Protein AF-A0A1G2AQT2-F1 (afdb_monomer)

Sequence (76 aa):
MPQKKENINQLKERLDHIIEALESGDLDIEVSVAKYEEAVKLISIMQQQLKELKNKVEKIDRAFPAQEREVEKDPS

Foldseek 3Di:
DPDDPDDLVRLVVLLVVLVVVLVVVPDDPVVNVVSVVSNVVSVVSNVVVVVVVVVVVVVVCVVCVDDPPPPPDPDD

Organism: NCBI:txid1798540

Nearest PDB structures (foldseek):
  8vc9-assembly3_E  TM=9.513E-01  e=2.447E+00  Leptospira interrogans serovar Copenhageni
  8oir-assembly1_Aa  TM=5.483E-01  e=1.062E+00  Homo sapiens
  5l89-assembly3_Z  TM=7.105E-01  e=2.609E+00  Rhodospirillum rubrum

InterPro domains:
  IPR003761 Exonuclease VII, small subunit [PF02609] (13-59)
  IPR003761 Exonuclease VII, small subunit [TIGR01280] (13-61)
  IPR037004 Exonuclease VII, small subunit superfamily [G3DSA:1.10.287.1040] (2-74)
  IPR037004 Exonuclease VII, small subunit superfamily [SSF116842] (2-62)

Radius of gyration: 21.47 Å; Cα contacts (8 Å, |Δi|>4): 18; chains: 1; bounding box: 40×39×67 Å

Structure (mmCIF, N/CA/C/O backbone):
data_AF-A0A1G2AQT2-F1
#
_entry.id   AF-A0A1G2AQT2-F1
#
loop_
_atom_site.group_PDB
_atom_site.id
_atom_site.type_symbol
_atom_site.label_atom_id
_atom_site.label_alt_id
_atom_site.label_comp_id
_atom_site.label_asym_id
_atom_site.label_entity_id
_atom_site.label_seq_id
_atom_site.pdbx_PDB_ins_code
_atom_site.Cartn_x
_atom_site.Cartn_y
_atom_site.Cartn_z
_atom_site.occupancy
_atom_site.B_iso_or_equiv
_atom_site.auth_seq_id
_atom_site.auth_comp_id
_atom_site.auth_asym_id
_atom_site.auth_atom_id
_atom_site.pdbx_PDB_model_num
ATOM 1 N N . MET A 1 1 ? 14.142 -20.827 7.570 1.00 33.78 1 MET A N 1
ATOM 2 C CA . MET A 1 1 ? 13.936 -20.912 6.105 1.00 33.78 1 MET A CA 1
ATOM 3 C C . MET A 1 1 ? 13.795 -19.494 5.570 1.00 33.78 1 MET A C 1
ATOM 5 O O . MET A 1 1 ? 13.186 -18.698 6.279 1.00 33.78 1 MET A O 1
ATOM 9 N N . PRO A 1 2 ? 14.375 -19.127 4.415 1.00 40.66 2 PRO A N 1
ATOM 10 C CA . PRO A 1 2 ? 14.216 -17.776 3.886 1.00 40.66 2 PRO A CA 1
ATOM 11 C C . PRO A 1 2 ? 12.744 -17.567 3.505 1.00 40.66 2 PRO A C 1
ATOM 13 O O . PRO A 1 2 ? 12.214 -18.277 2.654 1.00 40.66 2 PRO A O 1
ATOM 16 N N . GLN A 1 3 ? 12.076 -16.639 4.190 1.00 50.25 3 GLN A N 1
ATOM 17 C CA . GLN A 1 3 ? 10.713 -16.212 3.874 1.00 50.25 3 GLN A CA 1
ATOM 18 C C . GLN A 1 3 ? 10.675 -15.733 2.415 1.00 50.25 3 GLN A C 1
ATOM 20 O O . GLN A 1 3 ? 11.499 -14.914 2.000 1.00 50.25 3 GLN A O 1
ATOM 25 N N . LYS A 1 4 ? 9.750 -16.271 1.614 1.00 65.12 4 LYS A N 1
ATOM 26 C CA . LYS A 1 4 ? 9.566 -15.871 0.214 1.00 65.12 4 LYS A CA 1
ATOM 27 C C . LYS A 1 4 ? 9.113 -14.407 0.203 1.00 65.12 4 LYS A C 1
ATOM 29 O O . LYS A 1 4 ? 8.076 -14.099 0.777 1.00 65.12 4 LYS A O 1
ATOM 34 N N . LYS A 1 5 ? 9.895 -13.508 -0.413 1.00 75.12 5 LYS A N 1
ATOM 35 C CA . LYS A 1 5 ? 9.541 -12.081 -0.546 1.00 75.12 5 LYS A CA 1
ATOM 36 C C . LYS A 1 5 ? 8.178 -11.992 -1.245 1.00 75.12 5 LYS A C 1
ATOM 38 O O . LYS A 1 5 ? 8.056 -12.458 -2.378 1.00 75.12 5 LYS A O 1
ATOM 43 N N . GLU A 1 6 ? 7.174 -11.451 -0.557 1.00 83.06 6 GLU A N 1
ATOM 44 C CA . GLU A 1 6 ? 5.836 -11.231 -1.118 1.00 83.06 6 GLU A CA 1
ATOM 45 C C . GLU A 1 6 ? 5.931 -10.348 -2.369 1.00 83.06 6 GLU A C 1
ATOM 47 O O . GLU A 1 6 ? 6.696 -9.375 -2.408 1.00 83.06 6 GLU A O 1
ATOM 52 N N . ASN A 1 7 ? 5.173 -10.705 -3.407 1.00 90.69 7 ASN A N 1
ATOM 53 C CA . ASN A 1 7 ? 5.089 -9.903 -4.624 1.00 90.69 7 ASN A CA 1
ATOM 54 C C . ASN A 1 7 ? 4.047 -8.779 -4.477 1.00 90.69 7 ASN A C 1
ATOM 56 O O . ASN A 1 7 ? 3.200 -8.808 -3.586 1.00 90.69 7 ASN A O 1
ATOM 60 N N . ILE A 1 8 ? 4.092 -7.795 -5.377 1.00 92.06 8 ILE A N 1
ATOM 61 C CA . ILE A 1 8 ? 3.246 -6.599 -5.280 1.00 92.06 8 ILE A CA 1
ATOM 62 C C . ILE A 1 8 ? 1.739 -6.897 -5.349 1.00 92.06 8 ILE A C 1
ATOM 64 O O . ILE A 1 8 ? 0.963 -6.192 -4.713 1.00 92.06 8 ILE A O 1
ATOM 68 N N . ASN A 1 9 ? 1.325 -7.955 -6.058 1.00 93.06 9 ASN A N 1
ATOM 69 C CA . ASN A 1 9 ? -0.086 -8.338 -6.154 1.00 93.06 9 ASN A CA 1
ATOM 70 C C . ASN A 1 9 ? -0.594 -8.894 -4.820 1.00 93.06 9 ASN A C 1
ATOM 72 O O . ASN A 1 9 ? -1.681 -8.533 -4.391 1.00 93.06 9 ASN A O 1
ATOM 76 N N . GLN A 1 10 ? 0.220 -9.702 -4.136 1.00 94.94 10 GLN A N 1
ATOM 77 C CA . GLN A 1 10 ? -0.105 -10.228 -2.805 1.00 94.94 10 GLN A CA 1
ATOM 78 C C . GLN A 1 10 ? -0.191 -9.108 -1.761 1.00 94.94 10 GLN A C 1
ATOM 80 O O . GLN A 1 10 ? -1.088 -9.097 -0.923 1.00 94.94 10 GLN A O 1
ATOM 85 N N . LEU A 1 11 ? 0.724 -8.135 -1.831 1.00 95.44 11 LEU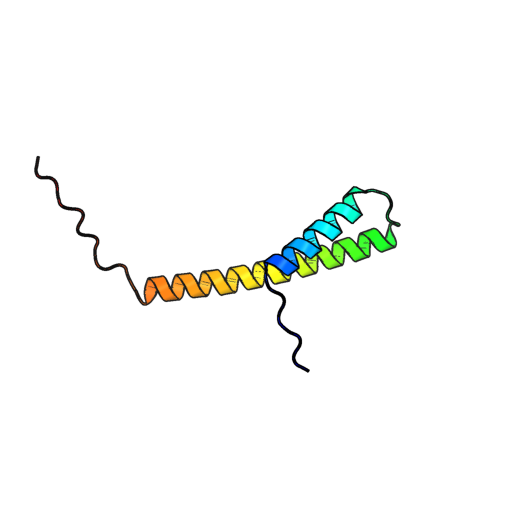 A N 1
ATOM 86 C CA . LEU A 1 11 ? 0.688 -6.961 -0.955 1.00 95.44 11 LEU A CA 1
ATOM 87 C C . LEU A 1 11 ? -0.562 -6.108 -1.208 1.00 95.44 11 LEU A C 1
ATOM 89 O O . LEU A 1 11 ? -1.171 -5.633 -0.253 1.00 95.44 11 LEU A O 1
ATOM 93 N N . LYS A 1 12 ?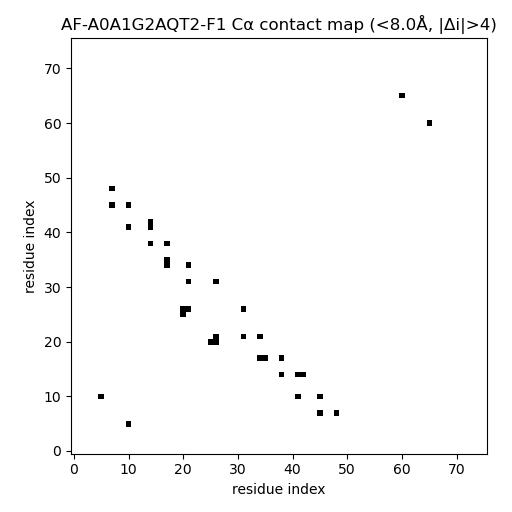 -0.957 -5.949 -2.479 1.00 96.19 12 LYS A N 1
ATOM 94 C CA . LYS A 1 12 ? -2.180 -5.238 -2.860 1.00 96.19 12 LYS A CA 1
ATOM 95 C C . LYS A 1 12 ? -3.428 -5.947 -2.331 1.00 96.19 12 LYS A C 1
ATOM 97 O O . LYS A 1 12 ? -4.248 -5.294 -1.709 1.00 96.19 12 LYS A O 1
ATOM 102 N N . GLU A 1 13 ? -3.542 -7.259 -2.522 1.00 97.44 13 GLU A N 1
ATOM 103 C CA . GLU A 1 13 ? -4.687 -8.050 -2.044 1.00 97.44 13 GLU A CA 1
ATOM 104 C C . GLU A 1 13 ? -4.866 -7.928 -0.522 1.00 97.44 13 GLU A C 1
ATOM 106 O O . GLU A 1 13 ? -5.964 -7.687 -0.029 1.00 97.44 13 GLU A O 1
ATOM 111 N N . ARG A 1 14 ? -3.768 -7.984 0.241 1.00 97.19 14 ARG A N 1
ATOM 112 C CA . ARG A 1 14 ? -3.810 -7.750 1.692 1.00 97.19 14 ARG A CA 1
ATOM 113 C C . ARG A 1 14 ? -4.239 -6.331 2.054 1.00 97.19 14 ARG A C 1
ATOM 115 O O . ARG A 1 14 ? -4.972 -6.156 3.023 1.00 97.19 14 ARG A O 1
ATOM 122 N N . LEU A 1 15 ? -3.763 -5.331 1.314 1.00 97.88 15 LEU A N 1
ATOM 123 C CA . LEU A 1 15 ? -4.158 -3.942 1.532 1.00 97.88 15 LEU A CA 1
ATOM 124 C C . LEU A 1 15 ? -5.651 -3.743 1.242 1.00 97.88 15 LEU A C 1
ATOM 126 O O . LEU A 1 15 ? -6.322 -3.108 2.048 1.00 97.88 15 LEU A O 1
ATOM 130 N N . ASP A 1 16 ? -6.164 -4.326 0.156 1.00 98.00 16 ASP A N 1
ATOM 131 C CA . ASP A 1 16 ? -7.583 -4.274 -0.204 1.00 98.00 16 ASP A CA 1
ATOM 132 C C . ASP A 1 16 ? -8.444 -4.861 0.931 1.00 98.00 16 ASP A C 1
ATOM 134 O O . ASP A 1 16 ? -9.365 -4.203 1.402 1.00 98.00 16 ASP A O 1
ATOM 138 N N . HIS A 1 17 ? -8.070 -6.020 1.485 1.00 97.62 17 HIS A N 1
ATOM 139 C CA . HIS A 1 17 ? -8.779 -6.609 2.630 1.00 97.62 17 HIS A CA 1
ATOM 140 C C . HIS A 1 17 ? -8.728 -5.764 3.905 1.00 97.62 17 HIS A C 1
ATOM 142 O O . HIS A 1 17 ? -9.673 -5.763 4.694 1.00 97.62 17 HIS A O 1
ATOM 148 N N . ILE A 1 18 ? -7.621 -5.060 4.154 1.00 97.56 18 ILE A N 1
ATOM 149 C CA . ILE A 1 18 ? -7.533 -4.144 5.295 1.00 97.56 18 ILE A CA 1
ATOM 150 C C . ILE A 1 18 ? -8.467 -2.950 5.090 1.00 97.56 18 ILE A C 1
ATOM 152 O O . ILE A 1 18 ? -9.127 -2.542 6.043 1.00 97.56 18 ILE A O 1
ATOM 156 N N . ILE A 1 19 ? -8.529 -2.411 3.871 1.00 97.50 19 ILE A N 1
ATOM 157 C CA . ILE A 1 19 ? -9.435 -1.314 3.519 1.00 97.50 19 ILE A CA 1
ATOM 158 C C . ILE A 1 19 ? -10.885 -1.764 3.700 1.00 97.50 19 ILE A C 1
ATOM 160 O O . ILE A 1 19 ? -11.609 -1.116 4.445 1.00 97.50 19 ILE A O 1
ATOM 164 N N . GLU A 1 20 ? -11.272 -2.910 3.135 1.00 97.56 20 GLU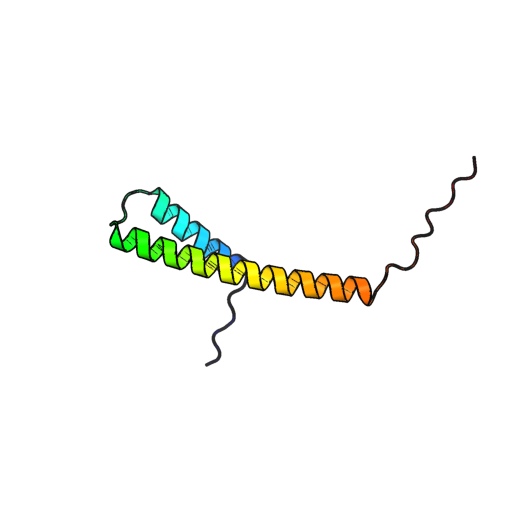 A N 1
ATOM 165 C CA . GLU A 1 20 ? -12.613 -3.489 3.302 1.00 97.56 20 GLU A CA 1
ATOM 166 C C . GLU A 1 20 ? -12.985 -3.647 4.785 1.00 97.56 20 GLU A C 1
ATOM 168 O O . GLU A 1 20 ? -14.088 -3.295 5.206 1.00 97.56 20 GLU A O 1
ATOM 173 N N . ALA A 1 21 ? -12.050 -4.134 5.607 1.00 96.25 21 ALA A N 1
ATOM 174 C CA . ALA A 1 21 ? -12.276 -4.299 7.038 1.00 96.25 21 ALA A CA 1
ATOM 175 C C . ALA A 1 21 ? -12.457 -2.950 7.758 1.00 96.25 21 ALA A C 1
ATOM 177 O O . ALA A 1 21 ? -13.348 -2.824 8.595 1.00 96.25 21 ALA A O 1
ATOM 178 N N . LEU A 1 22 ? -11.649 -1.938 7.434 1.00 96.00 22 LEU A N 1
ATOM 179 C CA . LEU A 1 22 ? -11.763 -0.595 8.014 1.00 96.00 22 LEU A CA 1
ATOM 180 C C . LEU A 1 22 ? -13.043 0.127 7.564 1.00 96.00 22 LEU A C 1
ATOM 182 O O . LEU A 1 22 ? -13.659 0.826 8.365 1.00 96.00 22 LEU A O 1
ATOM 186 N N . GLU A 1 23 ? -13.457 -0.057 6.311 1.00 95.88 23 GLU A N 1
ATOM 187 C CA . GLU A 1 23 ? -14.666 0.546 5.739 1.00 95.88 23 GLU A CA 1
ATOM 188 C C . GLU A 1 23 ? -15.958 -0.095 6.256 1.00 95.88 23 GLU A C 1
ATOM 190 O O . GLU A 1 23 ? -16.996 0.566 6.263 1.00 95.88 23 GLU A O 1
ATOM 195 N N . SER A 1 24 ? -15.903 -1.344 6.737 1.00 95.19 24 SER A N 1
ATOM 196 C CA . SER A 1 24 ? -17.068 -2.018 7.329 1.00 95.19 24 SER A CA 1
ATOM 197 C C . SER A 1 24 ? -17.653 -1.266 8.529 1.00 95.19 24 SER A C 1
ATOM 199 O O . SER A 1 24 ? -18.857 -1.317 8.759 1.00 95.19 24 SER A O 1
ATOM 201 N N . GLY A 1 25 ? -16.812 -0.557 9.293 1.00 89.56 25 GLY A N 1
ATOM 202 C CA . GLY A 1 25 ? -17.214 0.121 10.527 1.00 89.56 25 GLY A CA 1
ATOM 203 C C . GLY A 1 25 ? -17.490 -0.812 11.715 1.00 89.56 25 GLY A C 1
ATOM 204 O O . GLY A 1 25 ? -17.822 -0.320 12.790 1.00 89.56 25 GLY A O 1
ATOM 205 N N . ASP A 1 26 ? -17.311 -2.126 11.552 1.00 93.88 26 ASP A N 1
ATOM 206 C CA . ASP A 1 26 ? -17.613 -3.143 12.572 1.00 93.88 26 ASP A CA 1
ATOM 207 C C . ASP A 1 26 ? -16.410 -3.479 13.477 1.00 93.88 26 ASP A C 1
ATOM 209 O O . ASP A 1 26 ? -16.503 -4.311 14.383 1.00 93.88 26 ASP A O 1
ATOM 213 N N . LEU A 1 27 ? -15.252 -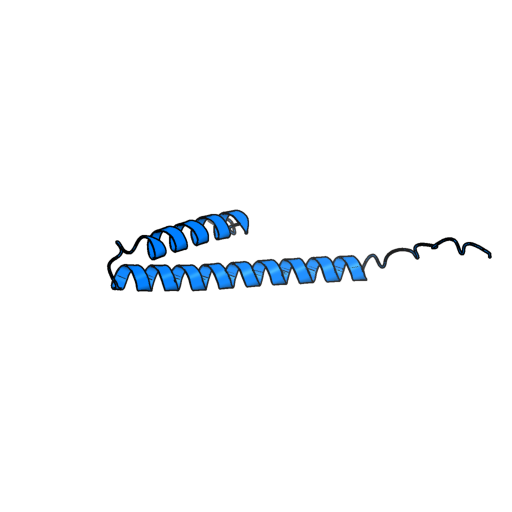2.864 13.224 1.00 94.00 27 LEU A N 1
ATOM 214 C CA . LEU A 1 27 ? -14.032 -3.109 13.985 1.00 94.00 27 LEU A CA 1
ATOM 215 C C . LEU A 1 27 ? -14.006 -2.295 15.279 1.00 94.00 27 LEU A C 1
ATOM 217 O O . LEU A 1 27 ? -14.280 -1.096 15.291 1.00 94.00 27 LEU A O 1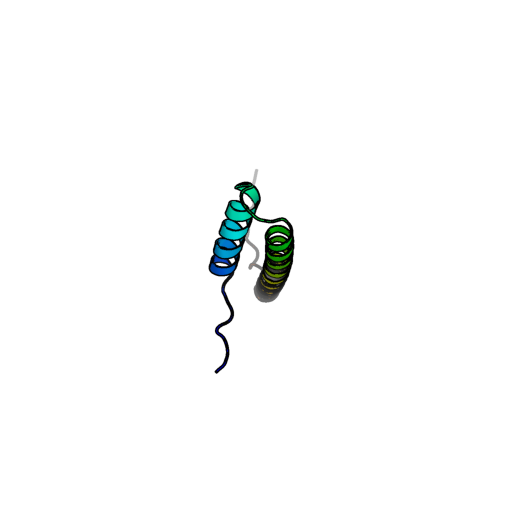
ATOM 221 N N . ASP A 1 28 ? -13.554 -2.935 16.358 1.00 96.69 28 ASP A N 1
ATOM 222 C CA . ASP A 1 28 ? -13.149 -2.216 17.562 1.00 96.69 28 ASP A CA 1
ATOM 223 C C . ASP A 1 28 ? -12.046 -1.190 17.230 1.00 96.69 28 ASP A C 1
ATOM 225 O O . ASP A 1 28 ? -11.253 -1.371 16.295 1.00 96.69 28 ASP A O 1
ATOM 229 N N . ILE A 1 29 ? -11.983 -0.098 17.991 1.00 94.75 29 ILE A N 1
ATOM 230 C CA . ILE A 1 29 ? -11.015 0.978 17.778 1.00 94.75 29 ILE A CA 1
ATOM 231 C C . ILE A 1 29 ? -9.565 0.484 17.868 1.00 94.75 29 ILE A C 1
ATOM 233 O O . ILE A 1 29 ? -8.732 0.883 17.054 1.00 94.75 29 ILE A O 1
ATOM 237 N N . GLU A 1 30 ? -9.257 -0.427 18.793 1.00 96.56 30 GLU A N 1
ATOM 238 C CA . GLU A 1 30 ? -7.914 -0.988 18.960 1.00 96.56 30 GLU A CA 1
ATOM 239 C C . GLU A 1 30 ? -7.525 -1.834 17.741 1.00 96.56 30 GLU A C 1
ATOM 241 O O . GLU A 1 30 ? -6.410 -1.738 17.219 1.00 96.56 30 GLU A O 1
ATOM 246 N N . VAL A 1 31 ? -8.482 -2.609 17.222 1.00 96.44 31 VAL A N 1
ATOM 247 C CA . VAL A 1 31 ? -8.311 -3.415 16.006 1.00 96.44 31 VAL A CA 1
ATOM 248 C C . VAL A 1 31 ? -8.143 -2.516 14.781 1.00 96.44 31 VAL A C 1
ATOM 250 O O . VAL A 1 31 ? -7.282 -2.777 13.939 1.00 96.44 31 VAL A O 1
ATOM 253 N N . SER A 1 32 ? -8.916 -1.434 14.700 1.00 96.12 32 SER A N 1
ATOM 254 C CA . SER A 1 32 ? -8.842 -0.450 13.618 1.00 96.12 32 SER A CA 1
ATOM 255 C C . SER A 1 32 ? -7.469 0.222 13.560 1.00 96.12 32 SER A C 1
ATOM 257 O O . SER A 1 32 ? -6.880 0.339 12.485 1.00 96.12 32 SER A O 1
ATOM 259 N N . VAL A 1 33 ? -6.904 0.591 14.715 1.00 97.50 33 VAL A N 1
ATOM 260 C CA . VAL A 1 33 ? -5.545 1.150 14.801 1.00 97.50 33 VAL A CA 1
ATOM 261 C C . VAL A 1 33 ? -4.503 0.130 14.340 1.00 97.50 33 VAL A C 1
ATOM 263 O O . VAL A 1 33 ? -3.656 0.457 13.508 1.00 97.50 33 VAL A O 1
ATOM 266 N N . ALA A 1 34 ? -4.587 -1.122 14.799 1.00 97.56 34 ALA A N 1
ATOM 267 C CA . ALA A 1 34 ? -3.655 -2.170 14.378 1.00 97.56 34 ALA A CA 1
ATOM 268 C C . ALA A 1 34 ? -3.717 -2.437 12.860 1.00 97.56 34 ALA A C 1
ATOM 270 O O . ALA A 1 34 ? -2.684 -2.603 12.205 1.00 97.56 34 ALA A O 1
ATOM 271 N N . LYS A 1 35 ? -4.923 -2.435 12.281 1.00 97.56 35 LYS A N 1
ATOM 272 C CA . LYS A 1 35 ? -5.143 -2.582 10.835 1.00 97.56 35 LYS A CA 1
ATOM 273 C C . LYS A 1 35 ? -4.576 -1.408 10.046 1.00 97.56 35 LYS A C 1
ATOM 275 O O . LYS A 1 35 ? -3.905 -1.618 9.037 1.00 97.56 35 LYS A O 1
ATOM 280 N N . TYR A 1 36 ? -4.762 -0.189 10.537 1.00 97.12 36 TYR A N 1
ATOM 281 C CA . TYR A 1 36 ? -4.161 0.998 9.944 1.00 97.12 36 TYR A CA 1
ATOM 282 C C . TYR A 1 36 ? -2.625 0.930 9.945 1.00 97.12 36 TYR A C 1
ATOM 284 O O . TYR A 1 36 ? -1.990 1.183 8.920 1.00 97.12 36 TYR A O 1
ATOM 292 N N . GLU A 1 37 ? -2.005 0.521 11.056 1.00 98.06 37 GLU A N 1
ATOM 293 C CA . GLU A 1 37 ? -0.551 0.328 11.109 1.00 98.06 37 GLU A CA 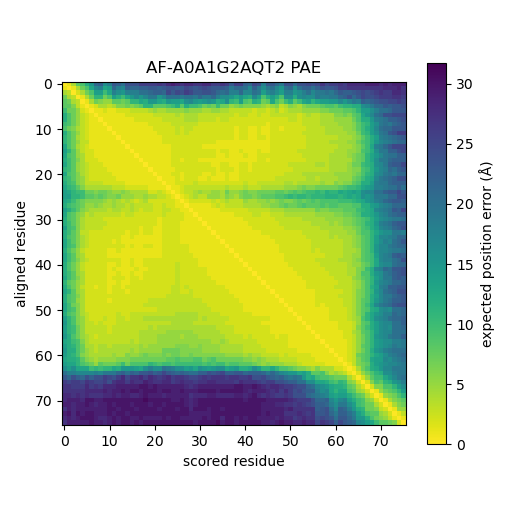1
ATOM 294 C C . GLU A 1 37 ? -0.058 -0.724 10.108 1.00 98.06 37 GLU A C 1
ATOM 296 O O . GLU A 1 37 ? 0.997 -0.553 9.488 1.00 98.06 37 GLU A O 1
ATOM 301 N N . GLU A 1 38 ? -0.801 -1.823 9.948 1.00 97.31 38 GLU A N 1
ATOM 302 C CA . GLU A 1 38 ? -0.503 -2.852 8.953 1.00 97.31 38 GLU A CA 1
ATOM 303 C C . GLU A 1 38 ? -0.566 -2.276 7.530 1.00 97.31 38 GLU A C 1
ATOM 305 O O . GLU A 1 38 ? 0.378 -2.464 6.758 1.00 97.31 38 GLU A O 1
ATOM 310 N N . ALA A 1 39 ? -1.607 -1.504 7.204 1.00 97.69 39 ALA A N 1
ATOM 311 C CA . ALA A 1 39 ? -1.738 -0.841 5.907 1.00 97.69 39 ALA A CA 1
ATOM 312 C C . ALA A 1 39 ? -0.550 0.087 5.612 1.00 97.69 39 ALA A C 1
ATOM 314 O O . ALA A 1 39 ? 0.044 0.007 4.536 1.00 97.69 39 ALA A O 1
ATOM 315 N N . VAL A 1 40 ? -0.137 0.917 6.576 1.00 98.00 40 VAL A N 1
ATOM 316 C CA . VAL A 1 40 ? 1.018 1.819 6.416 1.00 98.00 40 VAL A CA 1
ATOM 317 C C . VAL A 1 40 ? 2.305 1.034 6.141 1.00 98.00 40 VAL A C 1
ATOM 319 O O . VAL A 1 40 ? 3.093 1.411 5.266 1.00 98.00 40 VAL A O 1
ATOM 322 N N . LYS A 1 41 ? 2.517 -0.090 6.838 1.00 97.12 41 LYS A N 1
ATOM 323 C CA . LYS A 1 41 ? 3.669 -0.976 6.597 1.00 97.12 41 LYS A CA 1
ATOM 324 C C . LYS A 1 41 ? 3.624 -1.578 5.190 1.00 97.12 41 LYS A C 1
ATOM 326 O O . LYS A 1 41 ? 4.640 -1.548 4.496 1.00 97.12 41 LYS A O 1
ATOM 331 N N . LEU A 1 42 ? 2.466 -2.072 4.744 1.00 96.88 42 LEU A N 1
ATOM 332 C CA . LEU A 1 42 ? 2.291 -2.625 3.395 1.00 96.88 42 LEU A CA 1
ATOM 333 C C . LEU A 1 42 ? 2.575 -1.582 2.311 1.00 96.88 42 LEU A C 1
ATOM 335 O O . LEU A 1 42 ? 3.345 -1.853 1.389 1.00 96.88 42 LEU A O 1
ATOM 339 N N . ILE A 1 43 ? 2.032 -0.371 2.461 1.00 96.56 43 ILE A N 1
ATOM 340 C CA . ILE A 1 43 ? 2.257 0.743 1.531 1.00 96.56 43 ILE A CA 1
ATOM 341 C C . ILE A 1 43 ? 3.751 1.064 1.428 1.00 96.56 43 ILE A C 1
ATOM 343 O O . ILE A 1 43 ? 4.275 1.201 0.322 1.00 96.56 43 ILE A O 1
ATOM 347 N N . SER A 1 44 ? 4.460 1.123 2.558 1.00 96.81 44 SER A N 1
ATOM 348 C CA . SER A 1 44 ? 5.907 1.372 2.583 1.00 96.81 44 SER A CA 1
ATOM 349 C C . SER A 1 44 ? 6.694 0.298 1.816 1.00 96.81 44 SER A C 1
ATOM 351 O O . SER A 1 44 ? 7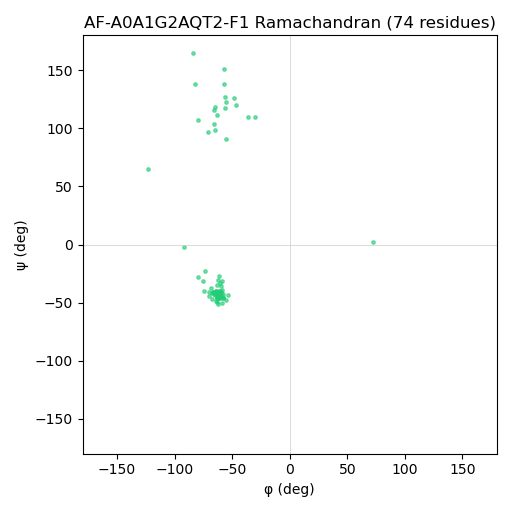.547 0.612 0.980 1.00 96.81 44 SER A O 1
ATOM 353 N N . ILE A 1 45 ? 6.348 -0.980 2.012 1.00 95.75 45 ILE A N 1
ATOM 354 C CA . ILE A 1 45 ? 6.968 -2.099 1.285 1.00 95.75 45 ILE A CA 1
ATOM 355 C C . ILE A 1 45 ? 6.699 -1.979 -0.221 1.00 95.75 45 ILE A C 1
ATOM 357 O O . ILE A 1 45 ? 7.626 -2.112 -1.024 1.00 95.75 45 ILE A O 1
ATOM 361 N N . MET A 1 46 ? 5.456 -1.701 -0.622 1.00 95.69 46 MET A N 1
ATOM 362 C CA . MET A 1 46 ? 5.085 -1.539 -2.032 1.00 95.69 46 MET A CA 1
ATOM 363 C C . MET A 1 46 ? 5.840 -0.374 -2.684 1.00 95.69 46 MET A C 1
ATOM 365 O O . MET A 1 46 ? 6.392 -0.534 -3.773 1.00 95.69 46 MET A O 1
ATOM 369 N N . GLN A 1 47 ? 5.940 0.773 -2.007 1.00 96.38 47 GLN A N 1
ATOM 370 C CA . GLN A 1 47 ? 6.707 1.929 -2.481 1.00 96.38 47 GLN A CA 1
ATOM 371 C C . GLN A 1 47 ? 8.189 1.591 -2.676 1.00 96.38 47 GLN A C 1
ATOM 373 O O . GLN A 1 47 ? 8.785 1.979 -3.686 1.00 96.38 47 GLN A O 1
ATOM 378 N N . GLN A 1 48 ? 8.785 0.826 -1.758 1.00 96.12 48 GLN A N 1
ATOM 379 C CA . GLN A 1 48 ? 10.161 0.362 -1.908 1.00 96.12 48 GLN A CA 1
ATOM 380 C C . GLN A 1 48 ? 10.317 -0.562 -3.125 1.00 96.12 48 GLN A C 1
ATOM 382 O O . GLN A 1 48 ? 11.242 -0.372 -3.917 1.00 96.12 48 GLN A O 1
ATOM 387 N N . GLN A 1 49 ? 9.411 -1.527 -3.317 1.00 94.44 49 GLN A N 1
ATOM 388 C CA . GLN A 1 49 ? 9.453 -2.431 -4.471 1.00 94.44 49 GLN A CA 1
ATOM 389 C C . GLN A 1 49 ? 9.303 -1.676 -5.800 1.00 94.44 49 GLN A C 1
ATOM 391 O O . GLN A 1 49 ? 10.048 -1.936 -6.746 1.00 94.44 49 GLN A O 1
ATOM 396 N N . LEU A 1 50 ? 8.393 -0.700 -5.863 1.00 95.69 50 LEU A N 1
ATOM 397 C CA . LEU A 1 50 ? 8.208 0.154 -7.038 1.00 95.69 50 LEU A CA 1
ATOM 398 C C . LEU A 1 50 ? 9.452 0.996 -7.329 1.00 95.69 50 LEU A C 1
ATOM 400 O O . LEU A 1 50 ? 9.867 1.100 -8.482 1.00 95.69 50 LEU A O 1
ATOM 404 N N . LYS A 1 51 ? 10.094 1.547 -6.294 1.00 96.50 51 LYS A N 1
ATOM 405 C CA . LYS A 1 51 ? 11.353 2.288 -6.437 1.00 96.50 51 LYS A CA 1
ATOM 406 C C . LYS A 1 51 ? 12.475 1.394 -6.967 1.00 96.50 51 LYS A C 1
ATOM 408 O O . LYS A 1 51 ? 13.204 1.794 -7.871 1.00 96.50 51 LYS A O 1
ATOM 413 N N . GLU A 1 52 ? 12.605 0.177 -6.439 1.00 94.94 52 GLU A N 1
ATOM 414 C CA . GLU A 1 52 ? 13.568 -0.814 -6.931 1.00 94.94 52 GLU A CA 1
ATOM 415 C C . GLU A 1 52 ? 13.321 -1.156 -8.407 1.00 94.94 52 GLU A C 1
ATOM 417 O O . GLU A 1 52 ? 14.274 -1.245 -9.182 1.00 94.94 52 GLU A O 1
ATOM 422 N N . LEU A 1 53 ? 12.057 -1.319 -8.806 1.00 94.38 53 LEU A N 1
ATOM 423 C CA . LEU A 1 53 ? 11.684 -1.613 -10.187 1.00 94.38 53 LEU A CA 1
ATOM 424 C C . LEU A 1 53 ? 11.969 -0.431 -11.120 1.00 94.38 53 LEU A C 1
ATOM 426 O O . LEU A 1 53 ? 12.612 -0.624 -12.149 1.00 94.38 53 LEU A O 1
ATOM 430 N N . LYS A 1 54 ? 11.584 0.790 -10.733 1.00 95.69 54 LYS A N 1
ATOM 431 C CA . LYS A 1 54 ? 11.888 2.019 -11.481 1.00 95.69 54 LYS A CA 1
ATOM 432 C C . LYS A 1 54 ? 13.391 2.163 -11.724 1.00 95.69 54 LYS A C 1
ATOM 434 O O . LYS A 1 54 ? 13.814 2.340 -12.860 1.00 95.69 54 LYS A O 1
ATOM 439 N N . ASN A 1 55 ? 14.206 1.976 -10.685 1.00 96.75 55 ASN A N 1
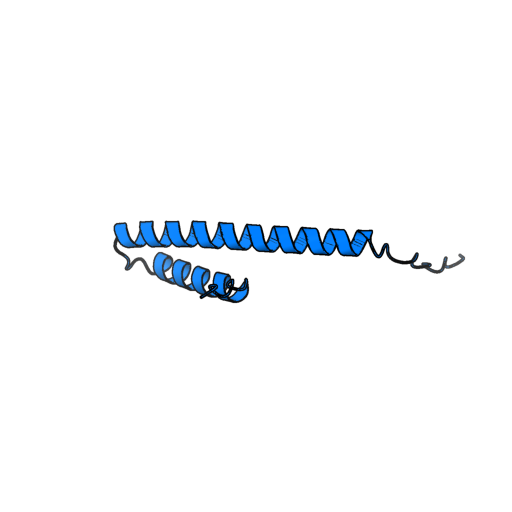ATOM 440 C CA . ASN A 1 55 ? 15.664 2.033 -10.804 1.00 96.75 55 ASN A CA 1
ATOM 441 C C . ASN A 1 55 ? 16.222 0.979 -11.776 1.00 96.75 55 ASN A C 1
ATOM 443 O O . ASN A 1 55 ? 17.248 1.212 -12.414 1.00 96.75 55 ASN A O 1
ATOM 447 N N . LYS A 1 56 ? 15.599 -0.204 -11.862 1.00 94.94 56 LYS A N 1
ATOM 448 C CA . LYS A 1 56 ? 15.994 -1.242 -12.826 1.00 94.94 56 LYS A CA 1
ATOM 449 C C . LYS A 1 56 ? 15.649 -0.828 -14.253 1.00 94.94 56 LYS A C 1
ATOM 451 O O . LYS A 1 56 ? 16.511 -0.961 -15.114 1.00 94.94 56 LYS A O 1
ATOM 456 N N . VAL A 1 57 ? 14.450 -0.291 -14.480 1.00 95.38 57 VAL A N 1
ATOM 457 C CA . VAL A 1 57 ? 14.029 0.233 -15.791 1.00 95.38 57 VAL A CA 1
ATOM 458 C C . VAL A 1 57 ? 14.974 1.347 -16.248 1.00 95.38 57 VAL A C 1
ATOM 460 O O . VAL A 1 57 ? 15.580 1.227 -17.303 1.00 95.38 57 VAL A O 1
ATOM 463 N N . GLU A 1 58 ? 15.255 2.337 -15.399 1.00 9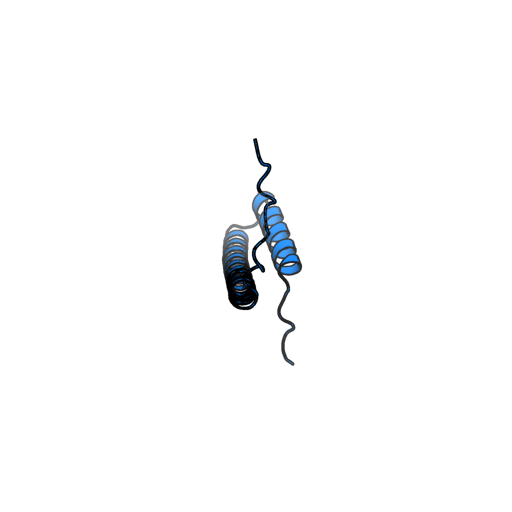5.12 58 GLU A N 1
ATOM 464 C CA . GLU A 1 58 ? 16.189 3.429 -15.723 1.00 95.12 58 GLU A CA 1
ATOM 465 C C . GLU A 1 58 ? 17.629 2.957 -15.998 1.00 95.12 58 GLU A C 1
ATOM 467 O O . GLU A 1 58 ? 18.410 3.634 -16.670 1.00 95.12 58 GLU A O 1
ATOM 472 N N . LYS A 1 59 ? 18.051 1.825 -15.422 1.00 94.69 59 LYS A N 1
ATOM 473 C CA . LYS A 1 59 ? 19.349 1.212 -15.745 1.00 94.69 59 LYS A CA 1
ATOM 474 C C . LYS A 1 59 ? 19.315 0.526 -17.105 1.00 94.69 59 LYS A C 1
ATOM 476 O O . LYS A 1 59 ? 20.296 0.631 -17.832 1.00 94.69 59 LYS A O 1
ATOM 481 N N . ILE A 1 60 ? 18.215 -0.148 -17.433 1.00 94.31 60 ILE A N 1
ATOM 482 C CA . ILE A 1 60 ? 18.004 -0.772 -18.742 1.00 94.31 60 ILE A CA 1
ATOM 483 C C . ILE A 1 60 ? 17.987 0.308 -19.827 1.00 94.31 60 ILE A C 1
ATOM 485 O O . ILE A 1 60 ? 18.774 0.207 -20.758 1.00 94.31 60 ILE A O 1
ATOM 489 N N . ASP A 1 61 ? 17.218 1.383 -19.656 1.00 92.62 61 ASP A N 1
ATOM 490 C CA . ASP A 1 61 ? 17.127 2.475 -20.638 1.00 92.62 61 ASP A CA 1
ATOM 491 C C . ASP A 1 61 ? 18.484 3.146 -20.902 1.00 92.62 61 ASP A C 1
ATOM 493 O O . ASP A 1 61 ? 18.798 3.524 -22.027 1.00 92.62 61 ASP A O 1
ATOM 497 N N . ARG A 1 62 ? 19.331 3.266 -19.869 1.00 91.88 62 ARG A N 1
ATOM 498 C CA . ARG A 1 62 ? 20.701 3.788 -20.014 1.00 91.88 62 ARG A CA 1
ATOM 499 C C . ARG A 1 62 ? 21.675 2.794 -20.639 1.00 91.88 62 ARG A C 1
ATOM 501 O O . ARG A 1 62 ? 22.633 3.223 -21.272 1.00 91.88 62 ARG A O 1
ATOM 508 N N . ALA A 1 63 ? 21.483 1.496 -20.413 1.00 90.06 63 ALA A N 1
ATOM 509 C CA . ALA A 1 63 ? 22.328 0.444 -20.977 1.00 90.06 63 ALA A CA 1
ATOM 510 C C . ALA A 1 63 ? 21.972 0.138 -22.439 1.00 90.06 63 ALA A C 1
ATOM 512 O O . ALA A 1 63 ? 22.838 -0.262 -23.212 1.00 90.06 63 ALA A O 1
ATOM 513 N N . PHE A 1 64 ? 20.712 0.359 -22.808 1.00 84.50 64 PHE A N 1
ATOM 514 C CA . PHE A 1 64 ? 20.177 0.202 -24.153 1.00 84.50 64 PHE A CA 1
ATOM 515 C C . PHE A 1 64 ? 19.544 1.525 -24.601 1.00 84.50 64 PHE A C 1
ATOM 517 O O . PHE A 1 64 ? 18.324 1.577 -24.779 1.00 84.50 64 PHE A O 1
ATOM 524 N N . PRO A 1 65 ? 20.339 2.606 -24.764 1.00 68.94 65 PRO A N 1
ATOM 525 C CA . PRO A 1 65 ? 19.817 3.824 -25.362 1.00 68.94 65 PRO A CA 1
ATOM 526 C C . PRO A 1 65 ? 19.243 3.423 -26.717 1.00 68.94 65 PRO A C 1
ATOM 528 O O . PRO A 1 65 ? 19.935 2.781 -27.510 1.00 68.94 65 PRO A O 1
ATOM 531 N N . ALA A 1 66 ? 17.953 3.697 -26.926 1.00 65.00 66 ALA A N 1
ATOM 532 C CA . ALA A 1 66 ? 17.273 3.345 -28.161 1.00 65.00 66 ALA A CA 1
ATOM 533 C C . ALA A 1 66 ? 18.159 3.770 -29.338 1.00 65.00 66 ALA A C 1
ATOM 535 O O . ALA A 1 66 ? 18.501 4.949 -29.446 1.00 65.00 66 ALA A O 1
ATOM 536 N N . GLN A 1 67 ? 18.561 2.802 -30.170 1.00 60.03 67 GLN A N 1
ATOM 537 C CA . GLN A 1 67 ? 19.148 3.096 -31.472 1.00 60.03 67 GLN A CA 1
ATOM 538 C C . GLN A 1 67 ? 18.218 4.104 -32.133 1.00 60.03 67 GLN A C 1
ATOM 540 O O . GLN A 1 67 ? 17.001 3.891 -32.125 1.00 60.03 67 GLN A O 1
ATOM 545 N N . GLU A 1 68 ? 18.793 5.228 -32.560 1.00 54.19 68 GLU A N 1
ATOM 546 C CA . GLU A 1 68 ? 18.105 6.354 -33.175 1.00 54.19 68 GLU A CA 1
ATOM 547 C C . GLU A 1 68 ? 16.968 5.820 -34.043 1.00 54.19 68 GLU A C 1
ATOM 549 O O . GLU A 1 68 ? 17.195 5.154 -35.052 1.00 54.19 68 GLU A O 1
ATOM 554 N N . ARG A 1 69 ? 15.721 6.034 -33.607 1.00 60.88 69 ARG A N 1
ATOM 555 C CA . ARG A 1 69 ? 14.593 5.861 -34.512 1.00 60.88 69 ARG A CA 1
ATOM 556 C C . ARG A 1 69 ? 14.805 6.943 -35.556 1.00 60.88 69 ARG A C 1
ATOM 558 O O . ARG A 1 69 ? 14.518 8.106 -35.277 1.00 60.88 69 ARG A O 1
ATOM 565 N N . GLU A 1 70 ? 15.374 6.571 -36.698 1.00 50.16 70 GLU A N 1
ATOM 566 C CA . GLU A 1 70 ? 15.290 7.349 -37.923 1.00 50.16 70 GLU A CA 1
ATOM 567 C C . GLU A 1 70 ? 13.797 7.558 -38.179 1.00 50.16 70 GLU A C 1
ATOM 569 O O . GLU A 1 70 ? 13.105 6.717 -38.746 1.00 50.16 70 GLU A O 1
ATOM 574 N N . VAL A 1 71 ? 13.258 8.659 -37.658 1.00 58.78 71 VAL A N 1
ATOM 575 C CA . VAL A 1 71 ? 12.011 9.200 -38.167 1.00 58.78 71 VAL A CA 1
ATOM 576 C C . VAL A 1 71 ? 12.406 9.754 -39.521 1.00 58.78 71 VAL A C 1
ATOM 578 O O . VAL A 1 71 ? 13.023 10.817 -39.615 1.00 58.78 71 VAL A O 1
ATOM 581 N N . GLU A 1 72 ? 12.160 8.927 -40.532 1.00 52.28 72 GLU A N 1
ATOM 582 C CA . GLU A 1 72 ? 12.134 9.256 -41.947 1.00 52.28 72 GLU A CA 1
ATOM 583 C C . GLU A 1 72 ? 11.692 10.714 -42.103 1.00 52.28 72 GLU A C 1
ATOM 585 O O . GLU A 1 72 ? 10.570 11.091 -41.757 1.00 52.28 72 GLU A O 1
ATOM 590 N N . LYS A 1 73 ? 12.636 11.572 -42.502 1.00 54.59 73 LYS A N 1
ATOM 591 C CA . LYS A 1 73 ? 12.328 12.957 -42.837 1.00 54.59 73 LYS A CA 1
ATOM 592 C C . LYS A 1 73 ? 11.453 12.904 -44.075 1.00 54.59 73 LYS A C 1
ATOM 594 O O . LYS A 1 73 ? 11.981 12.672 -45.156 1.00 54.59 73 LYS A O 1
ATOM 599 N N . ASP A 1 74 ? 10.158 13.112 -43.903 1.00 51.28 74 ASP A N 1
ATOM 600 C CA . ASP A 1 74 ? 9.235 13.322 -45.010 1.00 51.28 74 ASP A CA 1
ATOM 601 C C . ASP A 1 74 ? 9.662 14.618 -45.733 1.00 51.28 74 ASP A C 1
ATOM 603 O O . ASP A 1 74 ? 9.636 15.693 -45.115 1.00 51.28 74 ASP A O 1
ATOM 607 N N . PRO A 1 75 ? 10.173 14.559 -46.977 1.00 64.38 75 PRO A N 1
ATOM 608 C CA . PRO A 1 75 ? 10.563 15.757 -47.697 1.00 64.38 75 PRO A CA 1
ATOM 609 C C . PRO A 1 75 ? 9.300 16.409 -48.272 1.00 64.38 75 PRO A C 1
ATOM 611 O O . PRO A 1 75 ? 8.712 15.902 -49.226 1.00 64.38 75 PRO A O 1
ATOM 614 N N . SER A 1 76 ? 8.885 17.537 -47.687 1.00 63.00 76 SER A N 1
ATOM 615 C CA . SER A 1 76 ? 8.021 18.513 -48.373 1.00 63.00 76 SER A CA 1
ATOM 616 C C . SER A 1 76 ? 8.829 19.391 -49.319 1.00 63.00 76 SER A C 1
ATOM 618 O O . SER A 1 76 ? 9.963 19.767 -48.940 1.00 63.00 76 SER A O 1
#

Solvent-accessible surface area (backbone atoms only — not comparable to full-atom values): 4649 Å² total; per-residue (Å²): 129,86,76,78,80,81,52,69,65,60,50,47,54,54,41,52,54,44,48,55,50,61,71,66,68,80,58,54,71,71,57,45,51,55,44,50,54,49,44,54,52,47,50,52,53,48,52,51,52,51,52,55,48,51,57,50,50,59,47,48,50,67,74,51,60,73,73,77,78,77,72,75,79,78,84,127

Secondary structure (DSSP, 8-state):
--PPPPPHHHHHHHHHHHHHHHHTS-S-HHHHHHHHHHHHHHHHHHHHHHHHHHHHHHHHHHHSPPP---------

pLDDT: mean 86.71, std 16.84, range [33.78, 98.06]

Mean predicted aligned error: 8.85 Å